Protein AF-A0A6P4EPJ3-F1 (afdb_monomer)

Organism: Drosophila rhopaloa (NCBI:txid1041015)

pLDDT: mean 84.17, std 16.18, range [29.86, 97.69]

Secondary structure (DSSP, 8-state):
-EEEEGGGEEE-TT----TTTTSSPPEEE--PPTT-EEEEEEEETT-S-SS--TT--EEEEEEEEEETTBGGGSEEEE------PPTTS-PPP-EEEEEE-SS-----S--B-TT-TTSS--

Radius of gyration: 14.82 Å; Cα contacts (8 Å, |Δi|>4): 238; chains: 1; bounding box: 32×34×37 Å

Sequence (122 aa):
LKVTYSNNLVAKDGVELTPTQVKDQPTVEWDAQPGEFYTLIMTDPDAPSRAEPKFREFKHWVLVNIAGNDLASGEAIAEYIGSGPPQGTGLHRYVFLLYKQSGKLEFDEERVSNKSRKDTTE

Nearest PDB structures (foldseek):
  5tvd-assembly1_A  TM=9.772E-01  e=1.076E-12  Trichuris muris
  1bd9-assembly1_A  TM=9.459E-01  e=6.580E-12  Homo sapiens
  1a44-assembly1_A  TM=9.505E-01  e=1.035E-11  Bos taurus
  2iqx-assembly2_B  TM=9.492E-01  e=2.159E-11  Rattus norvegicus
  1kn3-assembly1_A  TM=9.466E-01  e=4.768E-11  Mus musculus

Mean predicted aligned error: 6.92 Å

Structure (mmCIF, N/CA/C/O backbone):
data_AF-A0A6P4EPJ3-F1
#
_entry.id   AF-A0A6P4EPJ3-F1
#
loop_
_atom_site.group_PDB
_atom_site.id
_atom_site.type_symbol
_atom_site.label_atom_id
_atom_site.label_alt_id
_atom_site.label_comp_id
_atom_site.label_asym_id
_atom_site.label_entity_id
_atom_site.label_seq_id
_atom_site.pdbx_PDB_ins_code
_atom_site.Cartn_x
_atom_site.Cartn_y
_atom_site.Cartn_z
_atom_site.occupancy
_atom_site.B_iso_or_equiv
_atom_site.auth_seq_id
_atom_site.auth_comp_id
_atom_site.auth_asym_id
_atom_site.auth_atom_id
_atom_site.pdbx_PDB_model_num
ATOM 1 N N . LEU A 1 1 ? -8.337 7.290 -3.137 1.00 92.12 1 LEU A N 1
ATOM 2 C CA . LEU A 1 1 ? -7.018 6.752 -2.749 1.00 92.12 1 LEU A CA 1
ATOM 3 C C . LEU A 1 1 ? -5.941 7.629 -3.365 1.00 92.12 1 LEU A C 1
ATOM 5 O O . LEU A 1 1 ? -6.003 7.871 -4.564 1.00 92.12 1 LEU A O 1
ATOM 9 N N . LYS A 1 2 ? -5.007 8.135 -2.565 1.00 95.50 2 LYS A N 1
ATOM 10 C CA . LYS A 1 2 ? -3.853 8.915 -3.014 1.00 95.50 2 LYS A CA 1
ATOM 11 C C . LYS A 1 2 ? -2.593 8.193 -2.552 1.00 95.50 2 LYS A C 1
ATOM 13 O O . LYS A 1 2 ? -2.429 7.966 -1.360 1.00 95.50 2 LYS A O 1
ATOM 18 N N . VAL A 1 3 ? -1.735 7.824 -3.496 1.00 96.00 3 VAL A N 1
ATOM 19 C CA . VAL A 1 3 ? -0.482 7.104 -3.237 1.00 96.00 3 VAL A CA 1
ATOM 20 C C . VAL A 1 3 ? 0.672 8.017 -3.619 1.00 96.00 3 VAL A C 1
ATOM 22 O O . VAL A 1 3 ? 0.744 8.474 -4.762 1.00 96.00 3 VAL A O 1
ATOM 25 N N . THR A 1 4 ? 1.549 8.307 -2.661 1.00 96.38 4 THR A N 1
ATOM 26 C CA . THR A 1 4 ? 2.669 9.237 -2.833 1.00 96.38 4 THR A CA 1
ATOM 27 C C . THR A 1 4 ? 3.973 8.556 -2.441 1.00 96.38 4 THR A C 1
ATOM 29 O O . THR A 1 4 ? 4.148 8.138 -1.299 1.00 96.38 4 THR A O 1
ATOM 32 N N . TYR A 1 5 ? 4.892 8.461 -3.391 1.00 95.06 5 TYR A N 1
ATOM 33 C CA . TYR A 1 5 ? 6.259 8.000 -3.190 1.00 95.06 5 TYR A CA 1
ATOM 34 C C . TYR A 1 5 ? 7.186 9.160 -2.805 1.00 95.06 5 TYR A C 1
ATOM 36 O O . TYR A 1 5 ? 6.811 10.338 -2.848 1.00 95.06 5 TYR A O 1
ATOM 44 N N . SER A 1 6 ? 8.431 8.823 -2.461 1.00 90.56 6 SER A N 1
ATOM 45 C CA . SER A 1 6 ? 9.514 9.782 -2.230 1.00 90.56 6 SER A CA 1
ATOM 46 C C . SER A 1 6 ? 9.600 10.838 -3.341 1.00 90.56 6 SER A C 1
ATOM 48 O O . SER A 1 6 ? 9.282 10.578 -4.502 1.00 90.56 6 SER A O 1
ATOM 50 N N . ASN A 1 7 ? 10.052 12.044 -2.987 1.00 89.56 7 ASN A N 1
ATOM 51 C CA . ASN A 1 7 ? 10.105 13.211 -3.880 1.00 89.56 7 ASN A CA 1
ATOM 52 C C . ASN A 1 7 ? 8.731 13.696 -4.390 1.00 89.56 7 ASN A C 1
ATOM 54 O O . ASN A 1 7 ? 8.659 14.320 -5.446 1.00 89.56 7 ASN A O 1
ATOM 58 N N . ASN A 1 8 ? 7.650 13.444 -3.640 1.00 90.31 8 ASN A N 1
ATOM 59 C CA . ASN A 1 8 ? 6.276 13.852 -3.974 1.00 90.31 8 ASN A CA 1
ATOM 60 C C . ASN A 1 8 ? 5.750 13.263 -5.294 1.00 90.31 8 ASN A C 1
ATOM 62 O O . ASN A 1 8 ? 4.893 13.855 -5.951 1.00 90.31 8 ASN A O 1
ATOM 66 N N . LEU A 1 9 ? 6.257 12.094 -5.688 1.00 92.50 9 LEU A N 1
ATOM 67 C CA . LEU A 1 9 ? 5.794 11.399 -6.882 1.00 92.50 9 LEU A CA 1
ATOM 68 C C . LEU A 1 9 ? 4.446 10.738 -6.594 1.00 92.50 9 LEU A C 1
ATOM 70 O O . LEU A 1 9 ? 4.351 9.837 -5.764 1.00 92.50 9 LEU A O 1
ATOM 74 N N . VAL A 1 10 ? 3.396 11.186 -7.276 1.00 93.69 10 VAL A N 1
ATOM 75 C CA . VAL A 1 10 ? 2.037 10.673 -7.073 1.00 93.69 10 VAL A CA 1
ATOM 76 C C . VAL A 1 10 ? 1.746 9.579 -8.094 1.00 93.69 10 VAL A C 1
ATOM 78 O O . VAL A 1 10 ? 1.755 9.842 -9.294 1.00 93.69 10 VAL A O 1
ATOM 81 N N . ALA A 1 11 ? 1.439 8.370 -7.624 1.00 92.38 11 ALA A N 1
ATOM 82 C CA . ALA A 1 11 ? 0.982 7.280 -8.480 1.00 92.38 11 ALA A CA 1
ATOM 83 C C . ALA A 1 11 ? -0.516 7.455 -8.766 1.00 92.38 11 ALA A C 1
ATOM 85 O O . ALA A 1 11 ? -1.369 7.165 -7.923 1.00 92.38 11 ALA A O 1
ATOM 86 N N . LYS A 1 12 ? -0.839 7.987 -9.948 1.00 89.81 12 LYS A N 1
ATOM 87 C CA . LYS A 1 12 ? -2.211 8.278 -10.375 1.00 89.81 12 LYS A CA 1
ATOM 88 C C . LYS A 1 12 ? -2.377 8.036 -11.878 1.00 89.81 12 LYS A C 1
ATOM 90 O O . LYS A 1 12 ? -1.450 8.277 -12.643 1.00 89.81 12 LYS A O 1
ATOM 95 N N . ASP A 1 13 ? -3.556 7.552 -12.271 1.00 86.00 13 ASP A N 1
ATOM 96 C CA . ASP A 1 13 ? -4.026 7.427 -13.661 1.00 86.00 13 ASP A CA 1
ATOM 97 C C . ASP A 1 13 ? -3.042 6.734 -14.626 1.00 86.00 13 ASP A C 1
ATOM 99 O O . ASP A 1 13 ? -2.960 7.075 -15.802 1.00 86.00 13 ASP A O 1
ATOM 103 N N . GLY A 1 14 ? -2.297 5.738 -14.132 1.00 86.19 14 GLY A N 1
ATOM 104 C CA . GLY A 1 14 ? -1.376 4.949 -14.956 1.00 86.19 14 GLY A CA 1
ATOM 105 C C . GLY A 1 14 ? -0.062 5.649 -15.309 1.00 86.19 14 GLY A C 1
ATOM 106 O O . GLY A 1 14 ? 0.568 5.265 -16.291 1.00 86.19 14 GLY A O 1
ATOM 1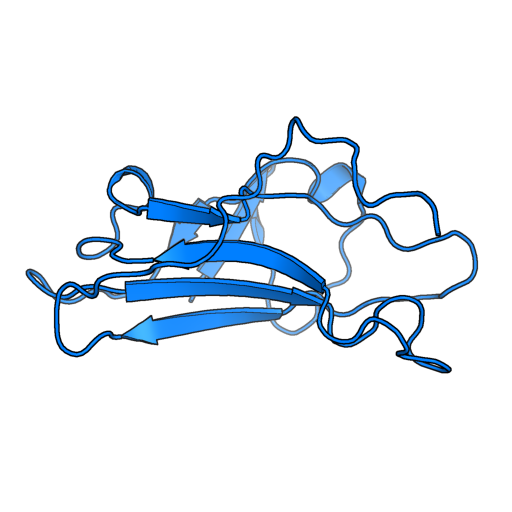07 N N . VAL A 1 15 ? 0.356 6.655 -14.533 1.00 91.62 15 VAL A N 1
ATOM 108 C CA . VAL A 1 15 ? 1.674 7.287 -14.687 1.00 91.62 15 VAL A CA 1
ATOM 109 C C . VAL A 1 15 ? 2.805 6.253 -14.660 1.00 91.62 15 VAL A C 1
ATOM 111 O O . VAL A 1 15 ? 2.815 5.334 -13.839 1.00 91.62 15 VAL A O 1
ATOM 114 N N . GLU A 1 16 ? 3.775 6.421 -15.553 1.00 92.38 16 GLU A N 1
ATOM 115 C CA . GLU A 1 16 ? 4.971 5.586 -15.582 1.00 92.38 16 GLU A CA 1
ATOM 116 C C . GLU A 1 16 ? 5.944 6.005 -14.478 1.00 92.38 16 GLU A C 1
ATOM 118 O O . GLU A 1 16 ? 6.343 7.167 -14.381 1.00 92.38 16 GLU A O 1
ATOM 123 N N . LEU A 1 17 ? 6.342 5.037 -13.652 1.00 91.81 17 LEU A N 1
ATOM 124 C CA . LEU A 1 17 ? 7.350 5.198 -12.610 1.00 91.81 17 LEU A CA 1
ATOM 125 C C . LEU A 1 17 ? 8.427 4.128 -12.773 1.00 91.81 17 LEU A C 1
ATOM 127 O O . LEU A 1 17 ? 8.163 2.997 -13.178 1.00 91.81 17 LEU A O 1
ATOM 131 N N . THR A 1 18 ? 9.659 4.490 -12.440 1.00 91.12 18 THR A N 1
ATOM 132 C CA . THR A 1 18 ? 10.798 3.569 -12.482 1.00 91.12 18 THR A CA 1
ATOM 133 C C . THR A 1 18 ? 10.866 2.726 -11.206 1.00 91.12 18 THR A C 1
ATOM 135 O O . THR A 1 18 ? 10.539 3.239 -10.132 1.00 91.12 18 THR A O 1
ATOM 138 N N . PRO A 1 19 ? 11.388 1.483 -11.266 1.00 91.12 19 PRO A N 1
ATOM 139 C CA . PRO A 1 19 ? 11.640 0.652 -10.083 1.00 91.12 19 PRO A CA 1
ATOM 140 C C . PRO A 1 19 ? 12.368 1.388 -8.952 1.00 91.12 19 PRO A C 1
ATOM 142 O O . PRO A 1 19 ? 12.024 1.248 -7.784 1.00 91.12 19 PRO A O 1
ATOM 145 N N . THR A 1 20 ? 13.328 2.251 -9.294 1.00 91.25 20 THR A N 1
ATOM 146 C CA . THR A 1 20 ? 14.083 3.052 -8.322 1.00 91.25 20 THR A CA 1
ATOM 147 C C . THR A 1 20 ? 13.213 4.068 -7.578 1.00 91.25 20 THR A C 1
ATOM 149 O O . THR A 1 20 ? 13.442 4.305 -6.394 1.00 91.25 20 THR A O 1
ATOM 152 N N . GLN A 1 21 ? 12.225 4.672 -8.245 1.00 92.38 21 GLN A N 1
ATOM 153 C CA . GLN A 1 21 ? 11.308 5.640 -7.628 1.00 92.38 21 GLN A CA 1
ATOM 154 C C . GLN A 1 21 ? 10.318 4.971 -6.670 1.00 92.38 21 GLN A C 1
ATOM 156 O O . GLN A 1 21 ? 9.891 5.602 -5.707 1.00 92.38 21 GLN A O 1
ATOM 161 N N . VAL A 1 22 ? 9.984 3.703 -6.919 1.00 93.12 22 VAL A N 1
ATOM 162 C CA . VAL A 1 22 ? 8.993 2.931 -6.153 1.00 93.12 22 VAL A CA 1
ATOM 163 C C . VAL A 1 22 ? 9.628 1.834 -5.296 1.00 93.12 22 VAL A C 1
ATOM 165 O O . VAL A 1 22 ? 8.951 0.904 -4.863 1.00 93.12 22 VAL A O 1
ATOM 168 N N . LYS A 1 23 ? 10.939 1.916 -5.046 1.00 91.75 23 LYS A N 1
ATOM 169 C CA . LYS A 1 23 ? 11.673 0.909 -4.265 1.00 91.75 23 LYS A CA 1
ATOM 170 C C . LYS A 1 23 ? 11.220 0.857 -2.800 1.00 91.75 23 LYS A C 1
ATOM 172 O O . LYS A 1 23 ? 11.211 -0.214 -2.204 1.00 91.75 23 LYS A O 1
ATOM 177 N N . ASP A 1 24 ? 10.852 2.012 -2.248 1.00 92.44 24 ASP A N 1
ATOM 178 C CA . ASP A 1 24 ? 10.455 2.186 -0.853 1.00 92.44 24 ASP A CA 1
ATOM 179 C C . ASP A 1 24 ? 8.927 2.279 -0.755 1.00 92.44 24 ASP A C 1
ATOM 181 O O . ASP A 1 24 ? 8.259 2.715 -1.698 1.00 92.44 24 ASP A O 1
ATOM 185 N N . GLN A 1 25 ? 8.381 1.878 0.393 1.00 94.44 25 GLN A N 1
ATOM 186 C CA . GLN A 1 25 ? 6.944 1.912 0.663 1.00 94.44 25 GLN A CA 1
ATOM 187 C C . GLN A 1 25 ? 6.395 3.348 0.522 1.00 94.44 25 GLN A C 1
ATOM 189 O O . GLN A 1 25 ? 6.965 4.274 1.105 1.00 94.44 25 GLN A O 1
ATOM 194 N N . PRO A 1 26 ? 5.290 3.558 -0.219 1.00 95.19 26 PRO A N 1
ATOM 195 C CA . PRO A 1 26 ? 4.681 4.875 -0.358 1.00 95.19 26 PRO A CA 1
ATOM 196 C C . PRO A 1 26 ? 3.846 5.256 0.868 1.00 95.19 26 PRO A C 1
ATOM 198 O O . PRO A 1 26 ? 3.356 4.405 1.614 1.00 95.19 26 PRO A O 1
ATOM 201 N N . THR A 1 27 ? 3.571 6.550 0.998 1.00 94.94 27 THR A N 1
ATOM 202 C CA . THR A 1 27 ? 2.485 7.048 1.844 1.00 94.94 27 THR A CA 1
ATOM 203 C C . THR A 1 27 ? 1.159 6.867 1.111 1.00 94.94 27 THR A C 1
ATOM 205 O O . THR A 1 27 ? 1.032 7.245 -0.059 1.00 94.94 27 THR A O 1
ATOM 208 N N . VAL A 1 28 ? 0.157 6.315 1.795 1.00 95.88 28 VAL A N 1
ATOM 209 C CA . VAL A 1 28 ? -1.180 6.088 1.234 1.00 95.88 28 VAL A CA 1
ATOM 210 C C . VAL A 1 28 ? -2.218 6.822 2.068 1.00 95.88 28 VAL A C 1
ATOM 212 O O . VAL A 1 28 ? -2.291 6.640 3.277 1.00 95.88 28 VAL A O 1
ATOM 215 N N . GLU A 1 29 ? -3.025 7.645 1.407 1.00 94.62 29 GLU A N 1
ATOM 216 C CA . GLU A 1 29 ? -4.037 8.491 2.035 1.00 94.62 29 GLU A CA 1
ATOM 217 C C . GLU A 1 29 ? -5.411 8.242 1.395 1.00 94.62 29 GLU A C 1
ATOM 219 O O . GLU A 1 29 ? -5.563 8.151 0.168 1.00 94.62 29 GLU A O 1
ATOM 224 N N . TRP A 1 30 ? -6.445 8.142 2.223 1.00 95.50 30 TRP A N 1
ATOM 225 C CA . TRP A 1 30 ? -7.841 8.071 1.802 1.00 95.50 30 TRP A CA 1
ATOM 226 C C . TRP A 1 30 ? -8.742 8.665 2.879 1.00 95.50 30 TRP A C 1
ATOM 228 O O . TRP A 1 30 ? -8.322 8.863 4.017 1.00 95.50 30 TRP A O 1
ATOM 238 N N . ASP A 1 31 ? -9.982 8.953 2.495 1.00 94.94 31 ASP A N 1
ATOM 239 C CA . ASP A 1 31 ? -11.013 9.373 3.435 1.00 94.94 31 ASP A CA 1
ATOM 240 C C . ASP A 1 31 ? -11.538 8.142 4.185 1.00 94.94 31 ASP A C 1
ATOM 242 O O . ASP A 1 31 ? -12.267 7.314 3.626 1.00 94.94 31 ASP A O 1
ATOM 246 N N . ALA A 1 32 ? -11.066 7.969 5.418 1.00 93.94 32 ALA A N 1
ATOM 247 C CA . ALA A 1 32 ? -11.394 6.838 6.270 1.00 93.94 32 ALA A CA 1
ATOM 248 C C . ALA A 1 32 ? -12.429 7.235 7.320 1.00 93.94 32 ALA A C 1
ATOM 250 O O . ALA A 1 32 ? -12.351 8.303 7.925 1.00 93.94 32 ALA A O 1
ATOM 251 N N . GLN A 1 33 ? -13.372 6.340 7.582 1.00 90.75 33 GLN A N 1
ATOM 252 C CA . GLN A 1 33 ? -14.372 6.548 8.619 1.00 90.75 33 GLN A CA 1
ATOM 253 C C . GLN A 1 33 ? -13.828 6.070 9.979 1.00 90.75 33 GLN A C 1
ATOM 255 O O . GLN A 1 33 ? -13.218 4.997 10.047 1.00 90.75 33 GLN A O 1
ATOM 260 N N . PRO A 1 34 ? -14.026 6.834 11.071 1.00 88.88 34 PRO A N 1
ATOM 261 C CA . PRO A 1 34 ? -13.585 6.425 12.402 1.00 88.88 34 PRO A CA 1
ATOM 262 C C . PRO A 1 34 ? -14.194 5.084 12.831 1.00 88.88 34 PRO A C 1
ATOM 264 O O . PRO A 1 34 ? -15.390 4.862 12.665 1.00 88.88 34 PRO A O 1
ATOM 267 N N . GLY A 1 35 ? -13.377 4.206 13.419 1.00 90.06 35 GLY A N 1
ATOM 268 C CA . GLY A 1 35 ? -13.815 2.894 13.915 1.00 90.06 35 GLY A CA 1
ATOM 269 C C . GLY A 1 35 ? -13.981 1.811 12.842 1.00 90.06 35 GLY A C 1
ATOM 270 O O . GLY A 1 35 ? -14.298 0.675 13.183 1.00 90.06 35 GLY A O 1
ATOM 271 N N . GLU A 1 36 ? -13.747 2.138 11.571 1.00 95.75 36 GLU A N 1
ATOM 272 C CA . GLU A 1 36 ? -13.780 1.180 10.467 1.00 95.75 36 GLU A CA 1
ATOM 273 C C . GLU A 1 36 ? -12.398 0.586 10.188 1.00 95.75 36 GLU A C 1
ATOM 275 O O . GLU A 1 36 ? -11.362 1.199 10.468 1.00 95.75 36 GLU A O 1
ATOM 280 N N . PHE A 1 37 ? -12.401 -0.601 9.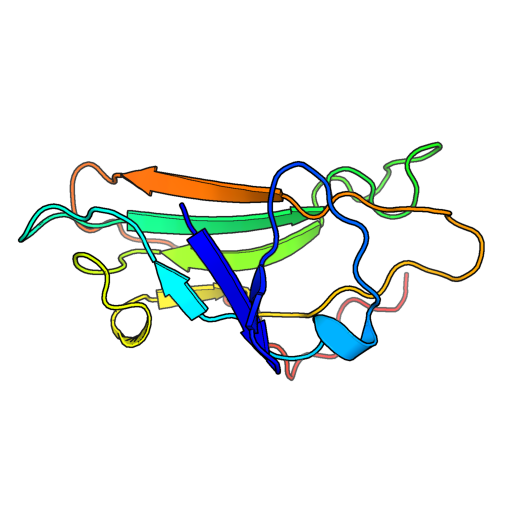585 1.00 97.00 37 PHE A N 1
ATOM 281 C CA . PHE A 1 37 ? -11.192 -1.313 9.187 1.00 97.00 37 PHE A CA 1
ATOM 282 C C . PHE A 1 37 ? -11.068 -1.369 7.669 1.00 97.00 37 PHE A C 1
ATOM 284 O O . PHE A 1 37 ? -12.069 -1.462 6.954 1.00 97.00 37 PHE A O 1
ATOM 291 N N . TYR A 1 38 ? -9.836 -1.347 7.175 1.00 97.69 38 TYR A N 1
ATOM 292 C CA . TYR A 1 38 ? -9.547 -1.356 5.748 1.00 97.69 38 TYR A CA 1
ATOM 293 C C . TYR A 1 38 ? -8.488 -2.396 5.388 1.00 97.69 38 TYR A C 1
ATOM 295 O O . TYR A 1 38 ? -7.597 -2.714 6.173 1.00 97.69 38 TYR A O 1
ATOM 303 N N . THR A 1 39 ? -8.589 -2.896 4.160 1.00 97.00 39 THR A N 1
ATOM 304 C CA . THR A 1 39 ? -7.575 -3.717 3.503 1.00 97.00 39 THR A CA 1
ATOM 305 C C . THR A 1 39 ? -6.985 -2.932 2.337 1.00 97.00 39 THR A C 1
ATOM 307 O O . THR A 1 39 ? -7.726 -2.437 1.484 1.00 97.00 39 THR A O 1
ATOM 310 N N . LEU A 1 40 ? -5.660 -2.844 2.282 1.00 97.25 40 LEU A N 1
ATOM 311 C CA . LEU A 1 40 ? -4.888 -2.279 1.183 1.00 97.25 40 LEU A CA 1
ATOM 312 C C . LEU A 1 40 ? -4.135 -3.398 0.462 1.00 97.25 40 LEU A C 1
ATOM 314 O O . LEU A 1 40 ? -3.427 -4.185 1.090 1.00 97.25 40 LEU A O 1
ATOM 318 N N . ILE A 1 41 ? -4.260 -3.441 -0.861 1.00 95.19 41 ILE A N 1
ATOM 319 C CA . ILE A 1 41 ? -3.575 -4.407 -1.720 1.00 95.19 41 ILE A CA 1
ATOM 320 C C . ILE A 1 41 ? -2.845 -3.653 -2.828 1.00 95.19 41 ILE A C 1
ATOM 322 O O . ILE A 1 41 ? -3.427 -2.789 -3.480 1.00 95.19 41 ILE A O 1
ATOM 326 N N . MET A 1 42 ? -1.591 -4.017 -3.074 1.00 94.12 42 MET A N 1
ATOM 327 C CA . MET A 1 42 ? -0.846 -3.699 -4.287 1.00 94.12 42 MET A CA 1
ATOM 328 C C . MET A 1 42 ? -0.607 -5.001 -5.052 1.00 94.12 42 MET A C 1
ATOM 330 O O . MET A 1 42 ? 0.036 -5.917 -4.536 1.00 94.12 42 MET A O 1
ATOM 334 N N . THR A 1 43 ? -1.128 -5.089 -6.273 1.00 89.75 43 THR A N 1
ATOM 335 C CA . THR A 1 43 ? -1.049 -6.295 -7.114 1.00 89.75 43 THR A CA 1
ATOM 336 C C . THR A 1 43 ? -0.484 -5.968 -8.497 1.00 89.75 43 THR A C 1
ATOM 338 O O . THR A 1 43 ? -0.743 -4.884 -9.034 1.00 89.75 43 THR A O 1
ATOM 341 N N . ASP A 1 44 ? 0.293 -6.897 -9.060 1.00 84.81 44 ASP A N 1
ATOM 342 C CA . ASP A 1 44 ? 0.733 -6.884 -10.459 1.00 84.81 44 ASP A CA 1
ATOM 343 C C . ASP A 1 44 ? -0.047 -7.945 -11.264 1.00 84.81 44 ASP A C 1
ATOM 345 O O . ASP A 1 44 ? 0.287 -9.137 -11.225 1.00 84.81 44 ASP A O 1
ATOM 349 N N . PRO A 1 45 ? -1.098 -7.554 -12.015 1.00 78.00 45 PRO A N 1
ATOM 350 C CA . PRO A 1 45 ? -1.829 -8.471 -12.880 1.00 78.00 45 PRO A CA 1
ATOM 351 C C . PRO A 1 45 ? -1.038 -8.856 -14.140 1.00 78.00 45 PRO A C 1
ATOM 353 O O . PRO A 1 45 ? -1.523 -9.658 -14.937 1.00 78.00 45 PRO A O 1
ATOM 356 N N . ASP A 1 46 ? 0.137 -8.286 -14.380 1.00 69.81 46 ASP A N 1
ATOM 357 C CA . ASP A 1 46 ? 0.932 -8.487 -15.587 1.00 69.81 46 ASP A CA 1
ATOM 358 C C . ASP A 1 46 ? 2.137 -9.423 -15.355 1.00 69.81 46 ASP A C 1
ATOM 360 O O . ASP A 1 46 ? 2.948 -9.591 -16.259 1.00 69.81 46 ASP A O 1
ATOM 364 N N . ALA A 1 47 ? 2.258 -10.074 -14.191 1.00 59.31 47 ALA A N 1
ATOM 365 C CA . ALA A 1 47 ? 3.374 -10.970 -13.864 1.00 59.31 47 ALA A CA 1
ATOM 366 C C . ALA A 1 47 ? 3.257 -12.387 -14.489 1.00 59.31 47 ALA A C 1
ATOM 368 O O . ALA A 1 47 ? 2.177 -12.990 -14.447 1.00 59.31 47 ALA A O 1
ATOM 369 N N . PRO A 1 48 ? 4.353 -12.989 -15.017 1.00 55.25 48 PRO A N 1
ATOM 370 C CA . PRO A 1 48 ? 5.694 -12.426 -15.245 1.00 55.25 48 PRO A CA 1
ATOM 371 C C . PRO A 1 48 ? 5.788 -11.545 -16.501 1.00 55.25 48 PRO A C 1
ATOM 373 O O . PRO A 1 48 ? 6.752 -10.803 -16.653 1.00 55.25 48 PRO A O 1
ATOM 376 N N . SER A 1 49 ? 4.818 -11.630 -17.413 1.00 52.91 49 SER A N 1
ATOM 377 C CA . SER A 1 49 ? 4.636 -10.668 -18.502 1.00 52.91 49 SER A CA 1
ATOM 378 C C . SER A 1 49 ? 3.160 -10.586 -18.894 1.00 52.91 49 SER A C 1
ATOM 380 O O . SER A 1 49 ? 2.408 -11.553 -18.741 1.00 52.91 49 SER A O 1
ATOM 382 N N . ARG A 1 50 ? 2.745 -9.460 -19.489 1.00 57.94 50 ARG A N 1
ATOM 383 C CA . ARG A 1 50 ? 1.389 -9.301 -20.047 1.00 57.94 50 ARG A CA 1
ATOM 384 C C . ARG A 1 50 ? 1.013 -10.369 -21.074 1.00 57.94 50 ARG A C 1
ATOM 386 O O . ARG A 1 50 ? -0.169 -10.676 -21.211 1.00 57.94 50 ARG A O 1
ATOM 393 N N . ALA A 1 51 ? 1.999 -10.872 -21.815 1.00 57.62 51 ALA A N 1
ATOM 394 C CA . ALA A 1 51 ? 1.806 -11.845 -22.884 1.00 57.62 51 ALA A CA 1
ATOM 395 C C . ALA A 1 51 ? 1.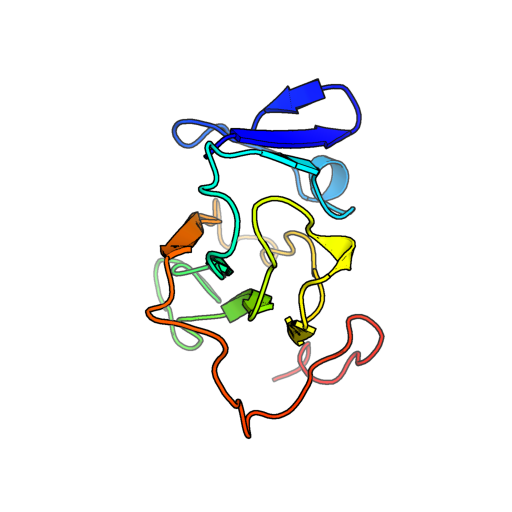606 -13.273 -22.347 1.00 57.62 51 ALA A C 1
ATOM 397 O O . ALA A 1 51 ? 0.830 -14.032 -22.919 1.00 57.62 51 ALA A O 1
ATOM 398 N N . GLU A 1 52 ? 2.245 -13.618 -21.224 1.00 54.94 52 GLU A N 1
ATOM 399 C CA . GLU A 1 52 ? 2.127 -14.925 -20.565 1.00 54.94 52 GLU A CA 1
ATOM 400 C C . GLU A 1 52 ? 2.017 -14.759 -19.039 1.00 54.94 52 GLU A C 1
ATOM 402 O O . GLU A 1 52 ? 3.008 -14.958 -18.335 1.00 54.94 52 GLU A O 1
ATOM 407 N N . PRO A 1 53 ? 0.836 -14.407 -18.496 1.00 59.47 53 PRO A N 1
ATOM 408 C CA . PRO A 1 53 ? 0.664 -14.091 -17.079 1.00 59.47 53 PRO A CA 1
ATOM 409 C C . PRO A 1 53 ? 0.529 -15.359 -16.210 1.00 59.47 53 PRO A C 1
ATOM 411 O O . PRO A 1 53 ? -0.491 -15.577 -15.557 1.00 59.47 53 PRO A O 1
ATOM 414 N N . LYS A 1 54 ? 1.539 -16.240 -16.233 1.00 53.72 54 LYS A N 1
ATOM 415 C CA . LYS A 1 54 ? 1.550 -17.527 -15.504 1.00 53.72 54 LYS A CA 1
ATOM 416 C C . LYS A 1 54 ? 1.557 -17.377 -13.974 1.00 53.72 54 LYS A C 1
ATOM 418 O O . LYS A 1 54 ? 1.137 -18.304 -13.294 1.00 53.72 54 LYS A O 1
ATOM 423 N N . PHE A 1 55 ? 1.979 -16.220 -13.453 1.00 56.50 55 PHE A N 1
ATOM 424 C CA . PHE A 1 55 ? 2.041 -15.902 -12.018 1.00 56.50 55 PHE A CA 1
ATOM 425 C C . PHE A 1 55 ? 1.045 -14.806 -11.612 1.00 56.50 55 PHE A C 1
ATOM 427 O O . PHE A 1 55 ? 1.230 -14.131 -10.601 1.00 56.50 55 PHE A O 1
ATOM 434 N N . ARG A 1 56 ? -0.019 -14.602 -12.402 1.00 53.84 56 ARG A N 1
ATOM 435 C CA . ARG A 1 56 ? -1.108 -13.701 -12.019 1.00 53.84 56 ARG A CA 1
ATOM 436 C C . ARG A 1 56 ? -1.834 -14.300 -10.806 1.00 53.84 56 ARG A C 1
ATOM 438 O O . ARG A 1 56 ? -2.379 -15.392 -10.911 1.00 53.84 56 ARG A O 1
ATOM 445 N N . GLU A 1 57 ? -1.892 -13.641 -9.654 1.00 55.19 57 GLU A N 1
ATOM 446 C CA . GLU A 1 57 ? -1.449 -12.281 -9.302 1.00 55.19 57 GLU A CA 1
ATOM 447 C C . GLU A 1 57 ? -0.231 -12.288 -8.363 1.00 55.19 57 GLU A C 1
ATOM 449 O O . GLU A 1 57 ? -0.250 -12.983 -7.343 1.00 55.19 57 GLU A O 1
ATOM 454 N N . PHE A 1 58 ? 0.788 -11.461 -8.646 1.00 71.88 58 PHE A N 1
ATOM 455 C CA . PHE A 1 58 ? 1.876 -11.246 -7.689 1.00 71.88 58 PHE A CA 1
ATOM 456 C C . PHE A 1 58 ? 1.481 -10.155 -6.690 1.00 71.88 58 PHE A C 1
ATOM 458 O O . PHE A 1 58 ? 1.240 -8.996 -7.045 1.00 71.88 58 PHE A O 1
ATOM 465 N N . LYS A 1 59 ? 1.403 -10.546 -5.417 1.00 81.31 59 LYS A N 1
ATOM 466 C CA . LYS A 1 59 ? 1.051 -9.671 -4.297 1.00 81.31 59 LYS A CA 1
ATOM 467 C C . LYS A 1 59 ? 2.287 -8.878 -3.870 1.00 81.31 59 LYS A C 1
ATOM 469 O O . LYS A 1 59 ? 3.147 -9.403 -3.174 1.00 81.31 59 LYS A O 1
ATOM 474 N N . HIS A 1 60 ? 2.361 -7.613 -4.277 1.00 88.50 60 HIS A N 1
ATOM 475 C CA . HIS A 1 60 ? 3.461 -6.708 -3.926 1.00 88.50 60 HIS A CA 1
ATOM 476 C C . HIS A 1 60 ? 3.334 -6.124 -2.522 1.00 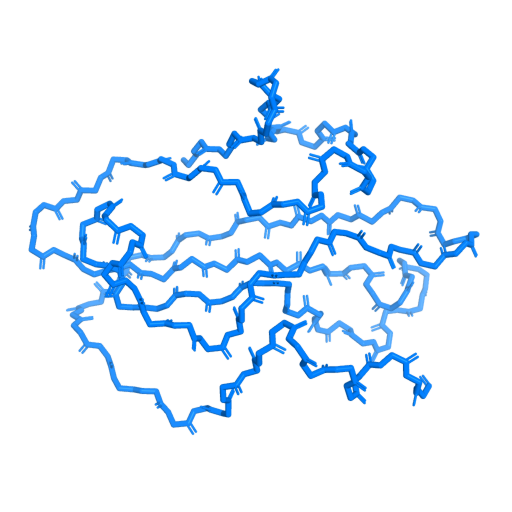88.50 60 HIS A C 1
ATOM 478 O O . HIS A 1 60 ? 4.336 -5.771 -1.908 1.00 88.50 60 HIS A O 1
ATOM 484 N N . TRP A 1 61 ? 2.107 -5.976 -2.027 1.00 94.38 61 TRP A N 1
ATOM 485 C CA . TRP A 1 61 ? 1.844 -5.486 -0.681 1.00 94.38 61 TRP A CA 1
ATOM 486 C C . TRP A 1 61 ? 0.418 -5.854 -0.286 1.00 94.38 61 TRP A C 1
ATOM 488 O O . TRP A 1 61 ? -0.511 -5.595 -1.050 1.00 94.38 61 TRP A O 1
ATOM 498 N N . VAL A 1 62 ? 0.229 -6.455 0.885 1.00 95.12 62 VAL A N 1
ATOM 499 C CA . VAL A 1 62 ? -1.099 -6.745 1.434 1.00 95.12 62 VAL 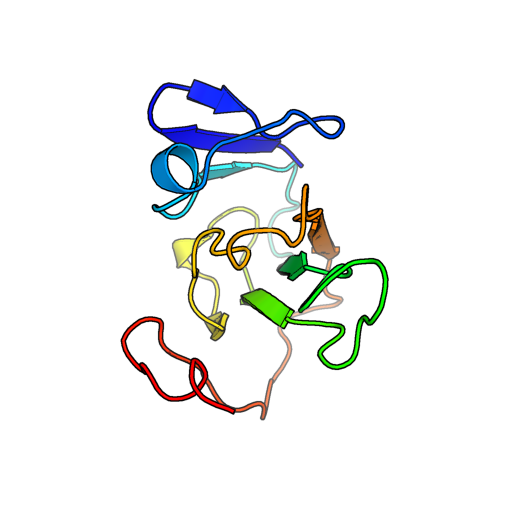A CA 1
ATOM 500 C C . VAL A 1 62 ? -1.103 -6.387 2.908 1.00 95.12 62 VAL A C 1
ATOM 502 O O . VAL A 1 62 ? -0.404 -7.007 3.712 1.00 95.12 62 VAL A O 1
ATOM 505 N N . LEU A 1 63 ? -1.916 -5.393 3.245 1.00 96.19 63 LEU A N 1
ATOM 506 C CA . LEU A 1 63 ? -2.089 -4.888 4.594 1.00 96.19 63 LEU A CA 1
ATOM 507 C C . LEU A 1 63 ? -3.574 -4.956 4.947 1.00 96.19 63 LEU A C 1
ATOM 509 O O . LEU A 1 63 ? -4.408 -4.403 4.232 1.00 96.19 63 LEU A O 1
ATOM 513 N N . VAL A 1 64 ? -3.907 -5.649 6.025 1.00 96.44 64 VAL A N 1
ATOM 514 C CA . VAL A 1 64 ? -5.289 -5.894 6.457 1.00 96.44 64 VAL A CA 1
ATOM 515 C C . VAL A 1 64 ? -5.538 -5.267 7.821 1.00 96.44 64 VAL A C 1
ATOM 517 O O . VAL A 1 64 ? -4.595 -4.876 8.506 1.00 96.44 64 VAL A O 1
ATOM 520 N N . ASN A 1 65 ? -6.802 -5.164 8.233 1.00 96.56 65 ASN A N 1
ATOM 521 C CA . ASN A 1 65 ? -7.182 -4.628 9.545 1.00 96.56 65 ASN A CA 1
ATOM 522 C C . ASN A 1 65 ? -6.606 -3.231 9.845 1.00 96.56 65 ASN A C 1
ATOM 524 O O . ASN A 1 65 ? -6.379 -2.892 11.005 1.00 96.56 65 ASN A O 1
ATOM 528 N N . ILE A 1 66 ? -6.405 -2.401 8.819 1.00 97.00 66 ILE A N 1
ATOM 529 C CA . ILE A 1 66 ? -5.953 -1.020 8.997 1.00 97.00 66 ILE A CA 1
ATOM 530 C C . ILE A 1 66 ? -7.061 -0.244 9.706 1.00 97.00 66 ILE A C 1
ATOM 532 O O . ILE A 1 66 ? -8.155 -0.112 9.156 1.00 97.00 66 ILE A O 1
ATOM 536 N N . ALA A 1 67 ? -6.799 0.270 10.905 1.00 95.88 67 ALA A N 1
ATOM 537 C CA . ALA A 1 67 ? -7.759 1.075 11.646 1.00 95.88 67 ALA A CA 1
ATOM 538 C C . ALA A 1 67 ? -7.816 2.497 11.065 1.00 95.88 67 ALA A C 1
ATOM 540 O O . ALA A 1 67 ? -6.838 3.248 11.107 1.00 95.88 67 ALA A O 1
ATOM 541 N N . GLY A 1 68 ? -8.972 2.886 10.520 1.00 94.50 68 GLY A N 1
ATOM 542 C CA . GLY A 1 68 ? -9.138 4.189 9.878 1.00 94.50 68 GLY A CA 1
ATOM 543 C C . GLY A 1 68 ? -8.154 4.379 8.719 1.00 94.50 68 GLY A C 1
ATOM 544 O O . GLY A 1 68 ? -8.233 3.674 7.717 1.00 94.50 68 GLY A O 1
ATOM 545 N N . ASN A 1 69 ? -7.250 5.351 8.846 1.00 92.94 69 ASN A N 1
ATOM 546 C CA . ASN A 1 69 ? -6.186 5.654 7.881 1.00 92.94 69 ASN A CA 1
ATOM 547 C C . ASN A 1 69 ? -4.771 5.434 8.447 1.00 92.94 69 ASN A C 1
ATOM 549 O O . ASN A 1 69 ? -3.789 5.835 7.820 1.00 92.94 69 ASN A O 1
ATOM 553 N N . ASP A 1 70 ? -4.649 4.817 9.624 1.00 93.81 70 ASP A N 1
ATOM 554 C CA . ASP A 1 70 ? -3.356 4.554 10.244 1.00 93.81 70 ASP A CA 1
ATOM 555 C C . ASP A 1 70 ? -2.744 3.266 9.685 1.00 93.81 70 ASP A C 1
ATOM 557 O O . ASP A 1 70 ? -2.953 2.178 10.221 1.00 93.81 70 ASP A O 1
ATOM 561 N N . LEU A 1 71 ? -1.959 3.382 8.612 1.00 92.69 71 LEU A N 1
ATOM 562 C CA . LEU A 1 71 ? -1.245 2.246 8.018 1.00 92.69 71 LEU A CA 1
ATOM 563 C C . LEU A 1 71 ? -0.388 1.474 9.033 1.00 92.69 71 LEU A C 1
ATOM 565 O O . LEU A 1 71 ? -0.216 0.272 8.868 1.00 92.69 71 LEU A O 1
ATOM 569 N N . ALA A 1 72 ? 0.145 2.118 10.076 1.00 92.88 72 ALA A N 1
ATOM 570 C CA . ALA A 1 72 ? 0.990 1.435 11.055 1.00 92.88 72 ALA A CA 1
ATOM 571 C C . ALA A 1 72 ? 0.192 0.493 11.974 1.00 92.88 72 ALA A C 1
ATOM 573 O O . ALA A 1 72 ? 0.768 -0.421 12.559 1.00 92.88 72 ALA A O 1
ATOM 574 N N . SER A 1 73 ? -1.126 0.692 12.079 1.00 94.06 73 SER A N 1
ATOM 575 C CA . SER A 1 73 ? -2.031 -0.209 12.801 1.00 94.06 73 SER A CA 1
ATOM 576 C C . SER A 1 73 ? -2.366 -1.491 12.030 1.00 94.06 73 SER A C 1
ATOM 578 O O . SER A 1 73 ? -2.866 -2.445 12.625 1.00 94.06 73 SER A O 1
ATOM 580 N N . GLY A 1 74 ? -2.119 -1.505 10.716 1.00 93.44 74 GLY A N 1
ATOM 581 C CA . GLY A 1 74 ? -2.448 -2.624 9.845 1.00 93.44 74 GLY A CA 1
ATOM 582 C C . GLY A 1 74 ? -1.545 -3.837 10.061 1.00 93.44 74 GLY A C 1
ATOM 583 O O . GLY A 1 74 ? -0.375 -3.732 10.423 1.00 93.44 74 GLY A O 1
ATOM 584 N N . GLU A 1 75 ? -2.091 -5.012 9.780 1.00 94.56 75 GLU A N 1
ATOM 585 C CA . GLU A 1 75 ? -1.386 -6.286 9.844 1.00 94.56 75 GLU A CA 1
ATOM 586 C C . GLU A 1 75 ? -0.877 -6.655 8.442 1.00 94.56 75 GLU A C 1
ATOM 588 O O . GLU A 1 75 ? -1.646 -6.703 7.481 1.00 94.56 75 GLU A O 1
ATOM 593 N N . ALA A 1 76 ? 0.427 -6.905 8.295 1.00 93.75 76 ALA A N 1
ATOM 594 C CA . ALA A 1 76 ? 1.008 -7.291 7.010 1.00 93.75 76 ALA A CA 1
ATOM 595 C C . ALA A 1 76 ? 0.829 -8.793 6.757 1.00 93.75 76 ALA A C 1
ATOM 597 O O . ALA A 1 76 ? 1.397 -9.622 7.470 1.00 93.75 76 ALA A O 1
ATOM 598 N N . ILE A 1 77 ? 0.068 -9.127 5.713 1.00 93.44 77 ILE A N 1
ATOM 599 C CA . ILE A 1 77 ? 0.037 -10.478 5.133 1.00 93.44 77 ILE A CA 1
ATOM 600 C C . ILE A 1 77 ? 1.182 -10.624 4.129 1.00 93.44 77 ILE A C 1
ATOM 602 O O . ILE A 1 77 ? 1.874 -11.635 4.110 1.00 93.44 77 ILE A O 1
ATOM 606 N N . ALA A 1 78 ? 1.435 -9.582 3.339 1.00 91.25 78 ALA A N 1
ATOM 607 C CA . ALA A 1 78 ? 2.626 -9.472 2.510 1.00 91.25 78 ALA A CA 1
ATOM 608 C C . ALA A 1 78 ? 3.231 -8.090 2.731 1.00 91.25 78 ALA A C 1
ATOM 610 O O . ALA A 1 78 ? 2.560 -7.085 2.498 1.00 91.25 78 ALA A O 1
ATOM 611 N N . GLU A 1 79 ? 4.473 -8.027 3.203 1.00 92.88 79 GLU A N 1
ATOM 612 C CA . GLU A 1 79 ? 5.196 -6.763 3.335 1.00 92.88 79 GLU A CA 1
ATOM 613 C C . GLU A 1 79 ? 5.447 -6.120 1.966 1.00 92.88 79 GLU A C 1
ATOM 615 O O . GLU A 1 79 ? 5.488 -6.797 0.942 1.00 92.88 79 GLU A O 1
ATOM 620 N N . TYR A 1 80 ? 5.623 -4.796 1.952 1.00 92.75 80 TYR A N 1
ATOM 621 C CA . TYR A 1 80 ? 5.850 -4.055 0.715 1.00 92.75 80 TYR A CA 1
ATOM 622 C C . TYR A 1 80 ? 7.123 -4.522 -0.003 1.00 92.75 80 TYR A C 1
ATOM 624 O O . TYR A 1 80 ? 8.222 -4.488 0.564 1.00 92.75 80 TYR A O 1
ATOM 632 N N . ILE A 1 81 ? 6.968 -4.874 -1.277 1.00 90.12 81 ILE A N 1
ATOM 633 C CA . ILE A 1 81 ? 8.040 -5.142 -2.231 1.00 90.12 81 ILE A CA 1
ATOM 634 C C . ILE A 1 81 ? 7.821 -4.232 -3.442 1.00 90.12 81 ILE A C 1
ATOM 636 O O . ILE A 1 81 ? 6.792 -4.310 -4.116 1.00 90.12 81 ILE A O 1
ATOM 640 N N . GLY A 1 82 ? 8.804 -3.374 -3.725 1.00 88.62 82 GLY A N 1
ATOM 641 C CA . GLY A 1 82 ? 8.765 -2.466 -4.871 1.00 88.62 82 GLY A CA 1
ATOM 642 C C . GLY A 1 82 ? 8.699 -3.186 -6.221 1.00 88.62 82 GLY A C 1
ATOM 643 O O . GLY A 1 82 ? 8.811 -4.408 -6.322 1.00 88.62 82 GLY A O 1
ATOM 644 N N . SER A 1 83 ? 8.525 -2.413 -7.289 1.00 87.50 83 SER A N 1
ATOM 645 C CA . SER A 1 83 ? 8.464 -2.959 -8.645 1.00 87.50 83 SER A CA 1
ATOM 646 C C . SER A 1 83 ? 9.789 -3.602 -9.059 1.00 87.50 83 SER A C 1
ATOM 648 O O . SER A 1 83 ? 10.857 -3.015 -8.881 1.00 87.50 83 SER A O 1
ATOM 650 N N . GLY A 1 84 ? 9.711 -4.780 -9.675 1.00 82.69 84 GLY A N 1
ATOM 651 C CA . GLY A 1 84 ? 10.868 -5.513 -10.194 1.00 82.69 84 GLY A CA 1
ATOM 652 C C . GLY A 1 84 ? 10.556 -6.271 -11.486 1.00 82.69 84 GLY A C 1
ATOM 653 O O . GLY A 1 84 ? 10.791 -7.477 -11.525 1.00 82.69 84 GLY A O 1
ATOM 654 N N . PRO A 1 85 ? 9.999 -5.614 -12.526 1.00 78.56 85 PRO A N 1
ATOM 655 C CA . PRO A 1 85 ? 9.662 -6.303 -13.766 1.00 78.56 85 PRO A CA 1
ATOM 656 C C . PRO A 1 85 ? 10.942 -6.855 -14.426 1.00 78.56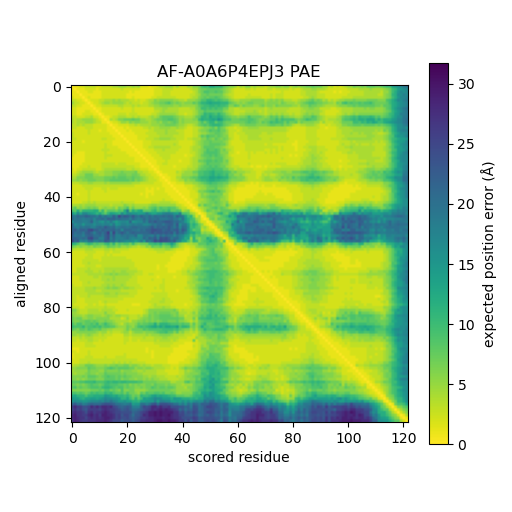 85 PRO A C 1
ATOM 658 O O . PRO A 1 85 ? 11.944 -6.130 -14.491 1.00 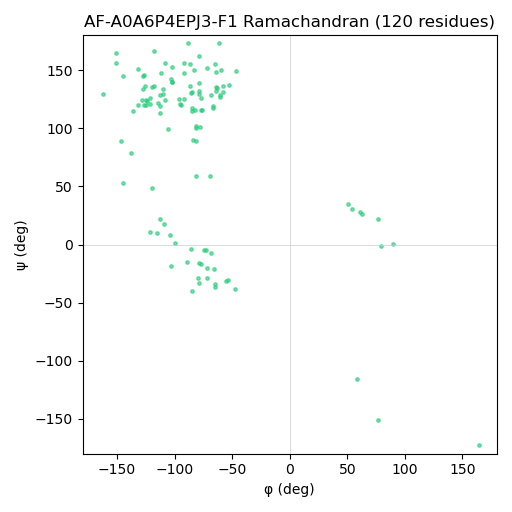78.56 85 PRO A O 1
ATOM 661 N N . PRO A 1 86 ? 10.950 -8.111 -14.912 1.00 77.69 86 PRO A N 1
ATOM 662 C CA . PRO A 1 86 ? 12.116 -8.674 -15.582 1.00 77.69 86 PRO A CA 1
ATOM 663 C C . PRO A 1 86 ? 12.512 -7.873 -16.830 1.00 77.69 86 PRO A C 1
ATOM 665 O O . PRO A 1 86 ? 11.685 -7.265 -17.512 1.00 77.69 86 PRO A O 1
ATOM 668 N N . GLN A 1 87 ? 13.802 -7.872 -17.168 1.00 77.81 87 GLN A N 1
ATOM 669 C CA . GLN A 1 87 ? 14.267 -7.156 -18.354 1.00 77.81 87 GLN A CA 1
ATOM 670 C C . GLN A 1 87 ? 13.596 -7.718 -19.619 1.00 77.81 87 GLN A C 1
ATOM 672 O O . GLN A 1 87 ? 13.630 -8.918 -19.870 1.00 77.81 87 GLN A O 1
ATOM 677 N N . GLY A 1 88 ? 13.018 -6.835 -20.436 1.00 77.12 88 GLY A N 1
ATOM 678 C CA . GLY A 1 88 ? 12.392 -7.209 -21.708 1.00 77.12 88 GLY A CA 1
ATOM 679 C C . GLY A 1 88 ? 10.904 -7.570 -21.632 1.00 77.12 88 GLY A C 1
ATOM 680 O O . GLY A 1 88 ? 10.320 -7.843 -22.676 1.00 77.12 88 GLY A O 1
ATOM 681 N N . THR A 1 89 ? 10.261 -7.513 -20.458 1.00 76.06 89 THR A N 1
ATOM 682 C CA . THR A 1 89 ? 8.811 -7.785 -20.322 1.00 76.06 89 THR A CA 1
ATOM 683 C C . THR A 1 89 ? 7.925 -6.562 -20.580 1.00 76.06 89 THR A C 1
ATOM 685 O O . THR A 1 89 ? 6.699 -6.673 -20.628 1.00 76.06 89 THR A O 1
ATOM 688 N N . GLY A 1 90 ? 8.539 -5.398 -20.811 1.00 82.19 90 GLY A N 1
ATOM 689 C CA . GLY A 1 90 ? 7.842 -4.140 -21.056 1.00 82.19 90 GLY A CA 1
ATOM 690 C C . GLY A 1 90 ? 7.285 -3.524 -19.772 1.00 82.19 90 GLY A C 1
ATOM 691 O O . GLY A 1 90 ? 7.848 -3.680 -18.691 1.00 82.19 90 GLY A O 1
ATOM 692 N N . LEU A 1 91 ? 6.190 -2.776 -19.899 1.00 84.38 91 LEU A N 1
ATOM 693 C CA . LEU A 1 91 ? 5.554 -2.091 -18.775 1.00 84.38 91 LEU A CA 1
ATOM 694 C C . LEU A 1 91 ? 4.572 -3.013 -18.050 1.00 84.38 91 LEU A C 1
ATOM 696 O O . LEU A 1 91 ? 3.678 -3.598 -18.667 1.00 84.38 91 LEU A O 1
ATOM 700 N N . HIS A 1 92 ? 4.708 -3.068 -16.729 1.00 83.69 92 HIS A N 1
ATOM 701 C CA . HIS A 1 92 ? 3.804 -3.774 -15.827 1.00 83.69 92 HIS A CA 1
ATOM 702 C C . HIS A 1 92 ? 2.882 -2.781 -15.126 1.00 83.69 92 HIS A C 1
ATOM 704 O O . HIS A 1 92 ? 3.297 -1.675 -14.769 1.00 83.69 92 HIS A O 1
ATOM 710 N N . ARG A 1 93 ? 1.621 -3.164 -14.924 1.00 89.44 93 ARG A N 1
ATOM 711 C CA . ARG A 1 93 ? 0.689 -2.387 -14.103 1.00 89.44 93 ARG A CA 1
ATOM 712 C C . ARG A 1 93 ? 0.860 -2.772 -12.653 1.00 89.44 93 ARG A C 1
ATOM 714 O O . ARG A 1 93 ? 0.752 -3.934 -12.313 1.00 89.44 93 ARG A O 1
ATOM 721 N N . TYR A 1 94 ? 0.988 -1.774 -11.799 1.00 88.75 94 TYR A N 1
ATOM 722 C CA . TYR A 1 94 ? 0.913 -1.960 -1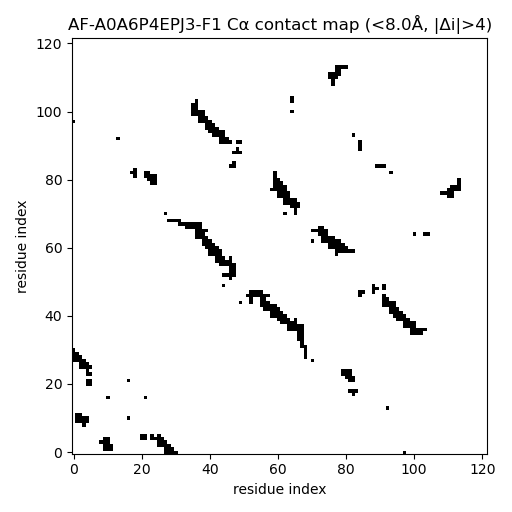0.360 1.00 88.75 94 TYR A CA 1
ATOM 723 C C . TYR A 1 94 ? -0.352 -1.267 -9.877 1.00 88.75 94 TYR A C 1
ATOM 725 O O . TYR A 1 94 ? -0.492 -0.050 -10.011 1.00 88.75 94 TYR A O 1
ATOM 733 N N . VAL A 1 95 ? -1.312 -2.051 -9.392 1.00 92.06 95 VAL A N 1
ATOM 734 C CA . VAL A 1 95 ? -2.649 -1.563 -9.044 1.00 92.06 95 VAL A CA 1
ATOM 735 C C . VAL A 1 95 ? -2.800 -1.542 -7.535 1.00 92.06 95 VAL A C 1
ATOM 737 O O . VAL A 1 95 ? -2.650 -2.572 -6.882 1.00 92.06 95 VAL A O 1
ATOM 740 N N . PHE A 1 96 ? -3.138 -0.371 -6.997 1.00 94.75 96 PHE A N 1
ATOM 741 C CA . PHE A 1 96 ? -3.529 -0.217 -5.602 1.00 94.75 96 PHE A CA 1
ATOM 742 C C . PHE A 1 96 ? -5.043 -0.337 -5.463 1.00 94.75 96 PHE A C 1
ATOM 744 O O . PHE A 1 96 ? -5.798 0.402 -6.098 1.00 94.75 96 PHE A O 1
ATOM 751 N N . LEU A 1 97 ? -5.476 -1.248 -4.602 1.00 94.62 97 LEU A N 1
ATOM 752 C CA . LEU A 1 97 ? -6.868 -1.496 -4.265 1.00 94.62 97 LEU A CA 1
ATOM 753 C C . LEU A 1 97 ? -7.061 -1.247 -2.773 1.00 94.62 97 LEU A C 1
ATOM 755 O O . LEU A 1 97 ? -6.260 -1.696 -1.956 1.00 94.62 97 LEU A O 1
ATOM 759 N N . LEU A 1 98 ? -8.134 -0.546 -2.422 1.00 96.44 98 LEU A N 1
ATOM 760 C CA . LEU A 1 98 ? -8.514 -0.294 -1.039 1.00 96.44 98 LEU A CA 1
ATOM 761 C C . LEU A 1 98 ? -9.947 -0.777 -0.828 1.00 96.44 98 LEU A C 1
ATOM 763 O O . LEU A 1 98 ? -10.861 -0.325 -1.519 1.00 96.44 98 LEU A O 1
ATOM 767 N N . TYR A 1 99 ? -10.135 -1.652 0.154 1.00 96.25 99 TYR A N 1
ATOM 768 C CA . TYR A 1 99 ? -11.433 -2.196 0.528 1.00 96.25 99 TYR A CA 1
ATOM 769 C C . TYR A 1 99 ? -11.777 -1.805 1.958 1.00 96.25 99 TYR A C 1
ATOM 771 O O . TYR A 1 99 ? -10.944 -1.905 2.857 1.00 96.25 99 TYR A O 1
ATOM 779 N N . LYS A 1 100 ? -13.025 -1.388 2.173 1.00 95.88 100 LYS A N 1
ATOM 780 C CA . LYS A 1 100 ? -13.598 -1.271 3.514 1.00 95.88 100 LYS A CA 1
ATOM 781 C C . LYS A 1 100 ? -13.999 -2.668 3.992 1.00 95.88 100 LYS A C 1
ATOM 783 O O . LYS A 1 100 ? -14.699 -3.379 3.274 1.00 95.88 100 LYS A O 1
ATOM 788 N N . GLN A 1 101 ? -13.581 -3.046 5.193 1.00 95.69 101 GLN A N 1
ATOM 789 C CA . GLN A 1 101 ? -13.998 -4.283 5.845 1.00 95.69 101 GLN A CA 1
ATOM 790 C C . GLN A 1 101 ? -15.306 -4.063 6.614 1.00 95.69 101 GLN A C 1
ATOM 792 O O . GLN A 1 101 ? -15.605 -2.956 7.054 1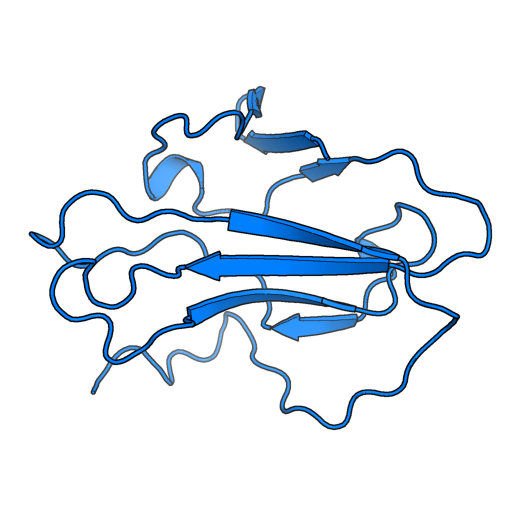.00 95.69 101 GLN A O 1
ATOM 797 N N . SER A 1 102 ? -16.077 -5.128 6.828 1.00 92.94 102 SER A N 1
ATOM 798 C CA . SER A 1 102 ? -17.271 -5.098 7.689 1.00 92.94 102 SER A CA 1
ATOM 799 C C . SER A 1 102 ? -16.946 -5.050 9.190 1.00 92.94 102 SER A C 1
ATOM 801 O O . SER A 1 102 ? -17.853 -4.983 10.014 1.00 92.94 102 SER A O 1
ATOM 803 N N . GLY A 1 103 ? -15.664 -5.142 9.547 1.00 92.81 103 GLY A N 1
ATOM 804 C CA . GLY A 1 103 ? -15.142 -5.185 10.908 1.00 92.81 103 GLY A CA 1
ATOM 805 C C . GLY A 1 103 ? -13.693 -5.672 10.911 1.00 92.81 103 GLY A C 1
ATOM 806 O O . GLY A 1 103 ? -13.092 -5.847 9.845 1.00 92.81 103 GLY A O 1
ATOM 807 N N . LYS A 1 104 ? -13.132 -5.911 12.100 1.00 93.06 104 LYS A N 1
ATOM 808 C CA . LYS A 1 104 ? -11.839 -6.592 12.219 1.00 93.06 104 LYS A CA 1
ATOM 809 C C . LYS A 1 104 ? -12.004 -8.050 11.784 1.00 93.06 104 LYS A C 1
ATOM 811 O O . LYS A 1 104 ? -12.920 -8.722 12.252 1.00 93.06 104 LYS A O 1
ATOM 816 N N . LEU A 1 105 ? -11.146 -8.506 10.880 1.00 93.44 105 LEU A N 1
ATOM 817 C CA . LEU A 1 105 ? -11.170 -9.859 10.328 1.00 93.44 105 LEU A CA 1
ATOM 818 C C . LEU A 1 105 ? -9.986 -10.670 10.865 1.00 93.44 105 LEU A C 1
ATOM 820 O O . LEU A 1 105 ? -8.970 -10.102 11.267 1.00 93.44 105 LEU A O 1
ATOM 824 N N . GLU A 1 106 ? -10.120 -11.991 10.867 1.00 92.50 106 GLU A N 1
ATOM 825 C CA . GLU A 1 106 ? -9.017 -12.912 11.142 1.00 92.50 106 GLU A CA 1
ATOM 826 C C . GLU A 1 106 ? -8.520 -13.508 9.826 1.00 92.50 106 GLU A C 1
ATOM 828 O O . GLU A 1 106 ? -9.319 -13.819 8.944 1.00 92.50 106 GLU A O 1
ATOM 833 N N . PHE A 1 107 ? -7.202 -13.631 9.710 1.00 88.81 107 PHE A N 1
ATOM 834 C CA . PHE A 1 107 ? -6.498 -14.083 8.515 1.00 88.81 107 PHE A CA 1
ATOM 835 C C . PHE A 1 107 ? -5.547 -15.211 8.920 1.00 88.81 107 PHE A C 1
ATOM 837 O O . PHE A 1 107 ? -4.733 -15.035 9.838 1.00 88.81 107 PHE A O 1
ATOM 844 N N . ASP A 1 108 ? -5.680 -16.369 8.279 1.00 89.31 108 ASP A N 1
ATOM 845 C CA . ASP A 1 108 ? -4.864 -17.568 8.497 1.00 89.31 108 ASP A CA 1
ATOM 846 C C . ASP A 1 108 ? -3.757 -17.731 7.441 1.00 89.31 108 ASP A C 1
ATOM 848 O O . ASP A 1 108 ? -2.960 -18.669 7.509 1.00 89.31 108 ASP A O 1
ATOM 852 N N . GLU A 1 109 ? -3.658 -16.790 6.501 1.00 85.00 109 GLU A N 1
ATOM 853 C CA . GLU A 1 109 ? -2.657 -16.779 5.448 1.00 85.00 109 GLU A CA 1
ATOM 854 C C . GLU A 1 109 ? -1.222 -16.644 5.981 1.00 85.00 109 GLU A C 1
ATOM 856 O O . GLU A 1 109 ? -0.931 -15.982 6.987 1.00 85.00 109 GLU A O 1
ATOM 861 N N . GLU A 1 110 ? -0.285 -17.253 5.250 1.00 84.81 110 GLU A N 1
ATOM 862 C CA . GLU A 1 110 ? 1.139 -17.139 5.543 1.00 84.81 110 GLU A CA 1
ATOM 863 C C . GLU A 1 110 ? 1.618 -15.691 5.377 1.00 84.81 110 GLU A C 1
ATOM 865 O O . GLU A 1 110 ? 1.346 -15.029 4.373 1.00 84.81 110 GLU A O 1
ATOM 870 N N . ARG A 1 111 ? 2.363 -15.206 6.377 1.00 85.75 111 ARG A N 1
ATOM 871 C CA . ARG A 1 111 ? 2.923 -13.854 6.378 1.00 85.75 111 ARG A CA 1
ATOM 872 C C . ARG A 1 111 ? 4.249 -13.835 5.629 1.00 85.75 111 ARG A C 1
ATOM 874 O O . ARG A 1 111 ? 5.236 -14.410 6.090 1.00 85.75 111 ARG A O 1
ATOM 881 N N . VAL A 1 112 ? 4.283 -13.126 4.507 1.00 84.56 112 VAL A N 1
ATOM 882 C CA . VAL A 1 112 ? 5.477 -12.980 3.671 1.00 84.56 112 VAL A CA 1
ATOM 883 C C . VAL A 1 112 ? 6.223 -11.706 4.059 1.00 84.56 112 VAL A C 1
ATOM 885 O O . VAL A 1 112 ? 5.688 -10.601 3.958 1.00 84.56 112 VAL A O 1
ATOM 888 N N . SER A 1 113 ? 7.477 -11.859 4.492 1.00 79.81 113 SER A N 1
ATOM 889 C CA . SER A 1 113 ? 8.357 -10.723 4.795 1.00 79.81 113 SER A CA 1
ATOM 890 C C . SER A 1 113 ? 9.185 -10.311 3.578 1.00 79.81 113 SER A C 1
ATOM 892 O O . SER A 1 113 ? 9.649 -11.158 2.810 1.00 79.81 113 SER A O 1
ATOM 894 N N . ASN A 1 114 ? 9.486 -9.021 3.457 1.00 71.44 114 ASN A N 1
ATOM 895 C CA . ASN A 1 114 ? 10.330 -8.461 2.399 1.00 71.44 114 ASN A CA 1
ATOM 896 C C . ASN A 1 114 ? 11.811 -8.883 2.515 1.00 71.44 114 ASN A C 1
ATOM 898 O O . ASN A 1 114 ? 12.612 -8.638 1.613 1.00 71.44 114 ASN A O 1
ATOM 902 N N . LYS A 1 115 ? 12.181 -9.554 3.615 1.00 56.00 115 LYS A N 1
ATOM 903 C CA . LYS A 1 115 ? 13.502 -10.162 3.837 1.00 56.00 115 LYS A CA 1
ATOM 904 C C . LYS A 1 115 ? 13.589 -11.597 3.325 1.00 56.00 115 LYS A C 1
ATOM 906 O O . LYS A 1 115 ? 14.694 -12.124 3.183 1.00 56.00 115 LYS A O 1
ATOM 911 N N . SER A 1 116 ? 12.455 -12.237 3.045 1.00 49.62 116 SER A N 1
ATOM 912 C CA . SER A 1 116 ? 12.431 -13.584 2.489 1.00 49.62 116 SER A CA 1
ATOM 913 C C . SER A 1 116 ? 12.662 -13.533 0.976 1.00 49.62 116 SER A C 1
ATOM 915 O O . SER A 1 116 ? 11.746 -13.449 0.171 1.00 49.62 116 SER A O 1
ATOM 917 N N . ARG A 1 117 ? 13.933 -13.596 0.560 1.00 42.09 117 ARG A N 1
ATOM 918 C CA . ARG A 1 117 ? 14.315 -13.946 -0.821 1.00 42.09 117 ARG A CA 1
ATOM 919 C C . ARG A 1 117 ? 14.004 -15.424 -1.103 1.00 42.09 117 ARG A C 1
ATOM 921 O O . ARG A 1 117 ? 14.926 -16.197 -1.352 1.00 42.09 117 ARG A O 1
ATOM 928 N N . LYS A 1 118 ? 12.748 -15.854 -0.975 1.00 41.12 118 LYS A N 1
ATOM 929 C CA . LYS A 1 118 ? 12.355 -17.227 -1.326 1.00 41.12 118 LYS A CA 1
ATOM 930 C C . LYS A 1 118 ? 11.620 -17.351 -2.659 1.00 41.12 118 LYS A C 1
ATOM 932 O O . LYS A 1 118 ? 11.741 -18.406 -3.256 1.00 41.12 118 LYS A O 1
ATOM 937 N N . ASP A 1 119 ? 11.063 -16.271 -3.207 1.00 44.03 119 ASP A N 1
ATOM 938 C CA . ASP A 1 119 ? 10.282 -16.339 -4.455 1.00 44.03 119 ASP A CA 1
ATOM 939 C C . ASP A 1 119 ? 10.866 -15.488 -5.595 1.00 44.03 119 ASP A C 1
ATOM 941 O O . ASP A 1 119 ? 10.178 -14.686 -6.218 1.00 44.03 119 ASP A O 1
ATOM 945 N N . THR A 1 120 ? 12.169 -15.606 -5.868 1.00 36.53 120 THR A N 1
ATOM 946 C CA . THR A 1 120 ? 12.779 -14.979 -7.070 1.00 36.53 120 THR A CA 1
ATOM 947 C C . THR A 1 120 ? 13.454 -15.989 -7.996 1.00 36.53 120 THR A C 1
ATOM 949 O O . THR A 1 120 ? 14.159 -15.600 -8.922 1.00 36.53 120 THR A O 1
ATOM 952 N N . THR A 1 121 ? 13.250 -17.289 -7.779 1.00 29.86 121 THR A N 1
ATOM 953 C CA . THR A 1 121 ? 13.784 -18.302 -8.695 1.00 29.86 121 THR A CA 1
ATOM 954 C C . THR A 1 121 ? 12.839 -19.487 -8.769 1.00 29.86 121 THR A C 1
ATOM 956 O O . THR A 1 121 ? 13.005 -20.410 -7.988 1.00 29.86 121 THR A O 1
ATOM 959 N N . GLU A 1 122 ? 11.879 -19.440 -9.693 1.00 31.44 122 GLU A N 1
ATOM 960 C CA . GLU A 1 122 ? 11.502 -20.577 -10.550 1.00 31.44 122 GLU A CA 1
ATOM 961 C C . GLU A 1 122 ? 11.061 -20.058 -11.926 1.00 31.44 122 GLU A C 1
ATOM 963 O O . GLU A 1 122 ? 10.244 -19.109 -11.981 1.00 31.44 122 GLU A O 1
#

Foldseek 3Di:
DWWAFPPRDTDPDPDDDDLVRFQDHTQDDDQFDAQWWKKKWKWWQQPLAVVDNVPPTDTQWIWTRQGTRNSVRTDTQEHHGTDDHDPPRPDIDIDMDMDIDPHHDDDPHHRHYPPPPPPPDD

Solvent-accessible surface area (backbone atoms only — not comparable to full-atom values): 7380 Å² total; per-residue (Å²): 123,47,40,33,30,74,94,77,41,65,67,54,97,82,62,91,75,53,45,81,62,40,52,61,84,55,53,68,49,60,97,52,56,86,93,37,20,24,33,43,37,31,36,24,72,27,26,74,20,74,91,57,46,83,48,54,67,40,74,31,21,30,34,34,52,14,48,37,66,42,68,85,65,28,48,62,43,24,38,68,47,43,62,76,79,57,91,90,49,71,88,69,56,76,45,80,46,79,43,80,45,100,46,84,76,90,79,88,71,77,66,44,55,73,81,61,87,74,86,84,78,134

InterPro domains:
  IPR001858 Phosphatidylethanolamine-binding, conserved site [PS01220] (38-60)
  IPR008914 Phosphatidylethanolamine-binding protein [PF01161] (23-114)
  IPR035810 Phosphatidylethanolamine-binding protein, eukaryotic [PTHR11362] (2-105)
  IPR035810 Phosphatidylethanolamine-binding protein, eukaryotic [cd00866] (1-119)
  IPR036610 PEBP-like superfamily [G3DSA:3.90.280.10] (1-122)
  IPR036610 PEBP-like superfamily [SSF49777] (1-115)